Protein AF-A0AAR5Q2W5-F1 (afdb_monomer)

Organism: Dendroctonus ponderosae (NCBI:txid77166)

Structure (mmCIF, N/CA/C/O backbone):
data_AF-A0AAR5Q2W5-F1
#
_entry.id   AF-A0AAR5Q2W5-F1
#
loop_
_atom_site.group_PDB
_atom_site.id
_atom_site.type_symbol
_atom_site.label_atom_id
_atom_site.label_alt_id
_atom_site.label_comp_id
_atom_site.label_asym_id
_atom_site.label_entity_id
_atom_site.label_seq_id
_atom_site.pdbx_PDB_ins_code
_atom_site.Cartn_x
_atom_site.Cartn_y
_atom_site.Cartn_z
_atom_site.occupancy
_atom_site.B_iso_or_equiv
_atom_site.auth_seq_id
_atom_site.auth_comp_id
_atom_site.auth_asym_id
_atom_site.auth_atom_id
_atom_site.pdbx_PDB_model_num
ATOM 1 N N . MET A 1 1 ? 71.300 -20.670 -25.573 1.00 47.84 1 MET A N 1
ATOM 2 C CA . MET A 1 1 ? 70.847 -19.764 -24.504 1.00 47.84 1 MET A CA 1
ATOM 3 C C . MET A 1 1 ? 69.341 -19.676 -24.612 1.00 47.84 1 MET A C 1
ATOM 5 O O . MET A 1 1 ? 68.854 -19.022 -25.523 1.00 47.84 1 MET A O 1
ATOM 9 N N . LEU A 1 2 ? 68.642 -20.443 -23.774 1.00 58.62 2 LEU A N 1
ATOM 10 C CA . LEU A 1 2 ? 67.264 -20.134 -23.415 1.00 58.62 2 LEU A CA 1
ATOM 11 C C . LEU A 1 2 ? 67.335 -18.932 -22.469 1.00 58.62 2 LEU A C 1
ATOM 13 O O . L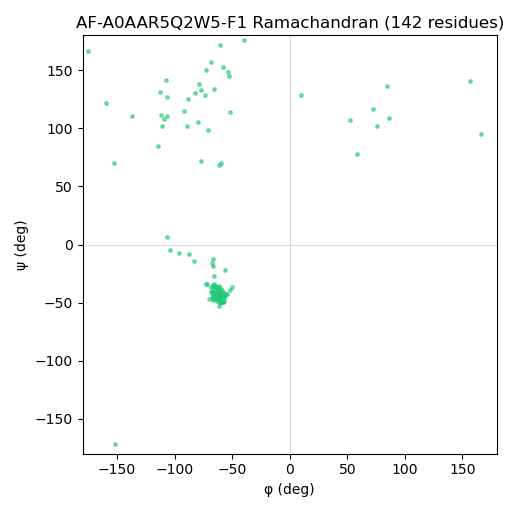EU A 1 2 ? 68.127 -18.961 -21.527 1.00 58.62 2 LEU A O 1
ATOM 17 N N . SER A 1 3 ? 66.568 -17.890 -22.760 1.00 60.28 3 SER A N 1
ATOM 18 C CA . SER A 1 3 ? 66.225 -16.861 -21.786 1.00 60.28 3 SER A CA 1
ATOM 19 C C . SER A 1 3 ? 64.741 -17.020 -21.515 1.00 60.28 3 SER A C 1
ATOM 21 O O . SER A 1 3 ? 63.914 -16.691 -22.365 1.00 60.28 3 SER A O 1
ATOM 23 N N . ASP A 1 4 ? 64.484 -17.643 -20.370 1.00 64.50 4 ASP A N 1
ATOM 24 C CA . ASP A 1 4 ? 63.224 -17.667 -19.647 1.00 64.50 4 ASP A CA 1
ATOM 25 C C . ASP A 1 4 ? 62.784 -16.250 -19.233 1.00 64.50 4 ASP A C 1
ATOM 27 O O . ASP A 1 4 ? 63.571 -15.301 -19.285 1.00 64.50 4 ASP A O 1
ATOM 31 N N . GLU A 1 5 ? 61.548 -16.205 -18.731 1.00 60.03 5 GLU A N 1
ATOM 32 C CA . GLU A 1 5 ? 60.947 -15.185 -17.862 1.00 60.03 5 G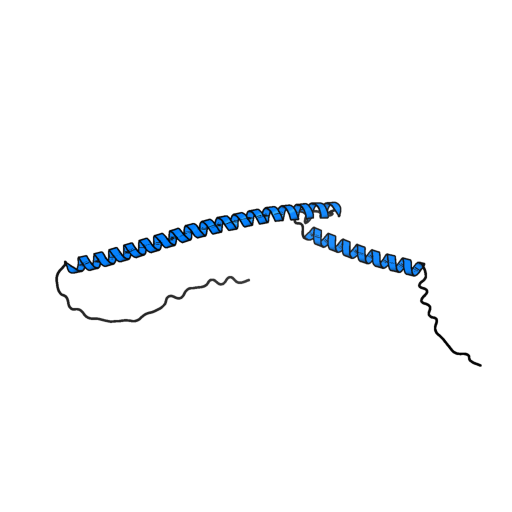LU A CA 1
ATOM 33 C C . GLU A 1 5 ? 60.355 -13.947 -18.548 1.00 60.03 5 GLU A C 1
ATOM 35 O O . GLU A 1 5 ? 60.973 -13.280 -19.370 1.00 60.03 5 GLU A O 1
ATOM 40 N N . ASP A 1 6 ? 59.186 -13.456 -18.172 1.00 55.88 6 ASP A N 1
ATOM 41 C CA . ASP A 1 6 ? 57.979 -13.992 -17.545 1.00 55.88 6 ASP A CA 1
ATOM 42 C C . ASP A 1 6 ? 57.006 -12.799 -17.557 1.00 55.88 6 ASP A C 1
ATOM 44 O O . ASP A 1 6 ? 57.405 -11.645 -17.756 1.00 55.88 6 ASP A O 1
ATOM 48 N N . ASP A 1 7 ? 55.737 -13.074 -17.293 1.00 56.22 7 ASP A N 1
ATOM 49 C CA . ASP A 1 7 ? 54.834 -12.120 -16.649 1.00 56.22 7 ASP A CA 1
ATOM 50 C C . ASP A 1 7 ? 54.621 -10.771 -17.325 1.00 56.22 7 ASP A C 1
ATOM 52 O O . ASP A 1 7 ? 55.038 -9.730 -16.823 1.00 56.22 7 ASP A O 1
ATOM 56 N N . ARG A 1 8 ? 53.797 -10.768 -18.373 1.00 54.03 8 ARG A N 1
ATOM 57 C CA . ARG A 1 8 ? 52.762 -9.739 -18.514 1.00 54.03 8 ARG A CA 1
ATOM 58 C C . ARG A 1 8 ? 51.594 -10.300 -19.324 1.00 54.03 8 ARG A C 1
ATOM 60 O O . ARG A 1 8 ? 51.322 -9.833 -20.429 1.00 54.03 8 ARG A O 1
ATOM 67 N N . ASP A 1 9 ? 50.848 -11.228 -18.718 1.00 52.94 9 ASP A N 1
ATOM 68 C CA . ASP A 1 9 ? 49.389 -11.275 -18.890 1.00 52.94 9 ASP A CA 1
ATOM 69 C C . ASP A 1 9 ? 48.836 -9.932 -18.383 1.00 52.94 9 ASP A C 1
ATOM 71 O O . ASP A 1 9 ? 48.257 -9.804 -17.304 1.00 52.94 9 ASP A O 1
ATOM 75 N N . VAL A 1 10 ? 49.110 -8.859 -19.130 1.00 55.72 10 VAL A N 1
ATOM 76 C CA . VAL A 1 10 ? 48.369 -7.624 -18.969 1.00 55.72 10 VAL A CA 1
ATOM 77 C C . VAL A 1 10 ? 47.024 -7.979 -19.548 1.00 55.72 10 VAL A C 1
ATOM 79 O O . VAL A 1 10 ? 46.852 -7.996 -20.766 1.00 55.72 10 VAL A O 1
ATOM 82 N N . ASP A 1 11 ? 46.100 -8.306 -18.659 1.00 60.81 11 ASP A N 1
ATOM 83 C CA . ASP A 1 11 ? 44.673 -8.320 -18.922 1.00 60.81 11 ASP A CA 1
ATOM 84 C C . ASP A 1 11 ? 44.264 -6.882 -19.302 1.00 60.81 11 ASP A C 1
ATOM 86 O O . ASP A 1 11 ? 43.660 -6.124 -18.541 1.00 60.81 11 ASP A O 1
ATOM 90 N N . VAL A 1 12 ? 44.726 -6.426 -20.475 1.00 61.31 12 VAL A N 1
ATOM 91 C CA . VAL A 1 12 ? 44.265 -5.217 -21.146 1.00 61.31 12 VAL A CA 1
ATOM 92 C C . VAL A 1 12 ? 42.941 -5.617 -21.748 1.00 61.31 12 VAL A C 1
ATOM 94 O O . VAL A 1 12 ? 42.814 -5.789 -22.958 1.00 61.31 12 VAL A O 1
ATOM 97 N N . GLU A 1 13 ? 41.961 -5.788 -20.867 1.00 64.44 13 GLU A N 1
ATOM 98 C CA . GLU A 1 13 ? 40.583 -5.955 -21.261 1.00 64.44 13 GLU A CA 1
ATOM 99 C C . GLU A 1 13 ? 40.267 -4.789 -22.202 1.00 64.44 13 GLU A C 1
ATOM 101 O O . GLU A 1 13 ? 40.381 -3.601 -21.846 1.00 64.44 13 GLU A O 1
ATOM 106 N N . SER A 1 14 ? 40.016 -5.146 -23.457 1.00 83.38 14 SER A N 1
ATOM 107 C CA . SER A 1 14 ? 39.861 -4.211 -24.556 1.00 83.38 14 SER A CA 1
ATOM 108 C C . SER A 1 14 ? 38.729 -3.241 -24.225 1.00 83.38 14 SER A C 1
ATOM 110 O O . SER A 1 14 ? 37.776 -3.567 -23.511 1.00 83.38 14 SER A O 1
ATOM 112 N N . ASP A 1 15 ? 38.763 -2.028 -24.777 1.00 87.62 15 ASP A N 1
ATOM 113 C CA . ASP A 1 15 ? 37.664 -1.069 -24.578 1.00 87.62 15 ASP A CA 1
ATOM 114 C C . ASP A 1 15 ? 36.298 -1.641 -25.011 1.00 87.62 15 ASP A C 1
ATOM 116 O O . ASP A 1 15 ? 35.241 -1.180 -24.569 1.00 87.62 15 ASP A O 1
ATOM 120 N N . ALA A 1 16 ? 36.301 -2.659 -25.879 1.00 90.31 16 ALA A N 1
ATOM 121 C CA . ALA A 1 16 ? 35.123 -3.430 -26.246 1.00 90.31 16 ALA A CA 1
ATOM 122 C C . ALA A 1 16 ? 34.622 -4.328 -25.103 1.00 90.31 16 ALA A C 1
ATOM 124 O O . ALA A 1 16 ? 33.425 -4.299 -24.807 1.00 90.31 16 ALA A O 1
ATOM 125 N N . GLU A 1 17 ? 35.507 -5.066 -24.437 1.00 91.56 17 GLU A N 1
ATOM 126 C CA . GLU A 1 17 ? 35.175 -5.941 -23.306 1.00 91.56 17 GLU A CA 1
ATOM 127 C C . GLU A 1 17 ? 34.710 -5.138 -22.088 1.00 91.56 17 GLU A C 1
ATOM 129 O O . GLU A 1 17 ? 33.637 -5.419 -21.554 1.00 91.56 17 GLU A O 1
ATOM 134 N N . LYS A 1 18 ? 35.384 -4.032 -21.742 1.00 93.94 18 LYS A N 1
ATOM 135 C CA . LYS A 1 18 ? 34.924 -3.120 -20.673 1.00 93.94 18 LYS A CA 1
ATOM 136 C C . LYS A 1 18 ? 33.516 -2.586 -20.936 1.00 93.94 18 LYS A C 1
ATOM 138 O O . LYS A 1 18 ? 32.673 -2.532 -20.034 1.00 93.94 18 LYS A O 1
ATOM 143 N N . ARG A 1 19 ? 33.223 -2.218 -22.190 1.00 95.06 19 ARG A N 1
ATOM 144 C CA . ARG A 1 19 ? 31.886 -1.767 -22.611 1.00 95.06 19 ARG A CA 1
ATOM 145 C C . ARG A 1 19 ? 30.860 -2.898 -22.526 1.00 95.06 19 ARG A C 1
ATOM 147 O O . ARG A 1 19 ? 29.730 -2.661 -22.096 1.00 95.06 19 ARG A O 1
ATOM 154 N N . ALA A 1 20 ? 31.231 -4.114 -22.922 1.00 96.88 20 ALA A N 1
ATOM 155 C CA . ALA A 1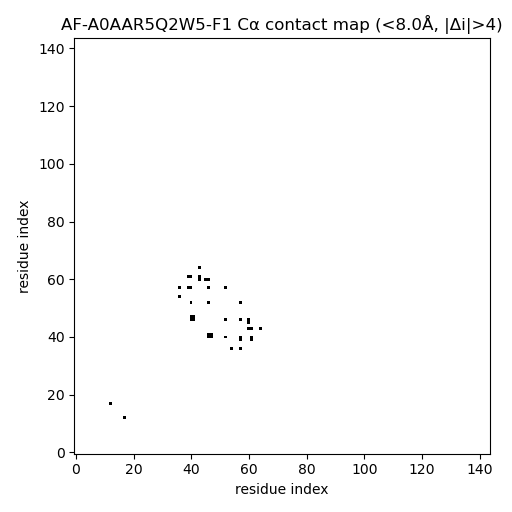 20 ? 30.369 -5.288 -22.832 1.00 96.88 20 ALA A CA 1
ATOM 156 C C . ALA A 1 20 ? 30.046 -5.638 -21.370 1.00 96.88 20 ALA A C 1
ATOM 158 O O . ALA A 1 20 ? 28.871 -5.801 -21.032 1.00 96.88 20 ALA A O 1
ATOM 159 N N . HIS A 1 21 ? 31.053 -5.654 -20.496 1.00 96.88 21 HIS A N 1
ATOM 160 C CA . HIS A 1 21 ? 30.901 -5.899 -19.066 1.00 96.88 21 HIS A CA 1
ATOM 161 C C . HIS A 1 21 ? 29.999 -4.847 -18.405 1.00 96.88 21 HIS A C 1
ATOM 163 O O . HIS A 1 21 ? 29.021 -5.192 -17.737 1.00 96.88 21 HIS A O 1
ATOM 169 N N . HIS A 1 22 ? 30.229 -3.558 -18.678 1.00 97.94 22 HIS A N 1
ATOM 170 C CA . HIS A 1 22 ? 29.361 -2.484 -18.189 1.00 97.94 22 HIS A CA 1
ATOM 171 C C . HIS A 1 22 ? 27.900 -2.654 -18.657 1.00 97.94 22 HIS A C 1
ATOM 173 O O . HIS A 1 22 ? 26.962 -2.533 -17.864 1.00 97.94 22 HIS A O 1
ATOM 179 N N . ASN A 1 23 ? 27.681 -2.996 -19.932 1.00 98.06 23 ASN A N 1
ATOM 180 C CA . ASN A 1 23 ? 26.342 -3.256 -20.473 1.00 98.06 23 ASN A CA 1
ATOM 181 C C . ASN A 1 23 ? 25.656 -4.464 -19.816 1.00 98.06 23 ASN A C 1
ATOM 183 O O . ASN A 1 23 ? 24.434 -4.446 -19.620 1.00 98.06 23 ASN A O 1
ATOM 187 N N . ALA A 1 24 ? 26.423 -5.503 -19.480 1.00 98.12 24 ALA A N 1
ATOM 188 C CA . ALA A 1 24 ? 25.931 -6.679 -18.774 1.00 98.12 24 ALA A CA 1
ATOM 189 C C . ALA A 1 24 ? 25.494 -6.327 -17.345 1.00 98.12 24 ALA A C 1
ATOM 191 O O . ALA A 1 24 ? 24.377 -6.667 -16.940 1.00 98.12 24 ALA A O 1
ATOM 192 N N . LEU A 1 25 ? 26.319 -5.573 -16.612 1.00 98.12 25 LEU A N 1
ATOM 193 C CA . LEU A 1 25 ? 25.993 -5.109 -15.263 1.00 98.12 25 LEU A CA 1
ATOM 194 C C . LEU A 1 25 ? 24.738 -4.233 -15.242 1.00 98.12 25 LEU A C 1
ATOM 196 O O . LEU A 1 25 ? 23.846 -4.448 -14.419 1.00 98.12 25 LEU A O 1
ATOM 200 N N . GLU A 1 26 ? 24.614 -3.293 -16.178 1.00 98.38 26 GLU A N 1
ATOM 201 C CA . GLU A 1 26 ? 23.433 -2.431 -16.236 1.00 98.38 26 GLU A CA 1
ATOM 202 C C . GLU A 1 26 ? 22.168 -3.221 -16.601 1.00 98.38 26 GLU A C 1
ATOM 204 O O . GLU A 1 26 ? 21.086 -2.940 -16.082 1.00 98.38 26 GLU A O 1
ATOM 209 N N . ARG A 1 27 ? 22.271 -4.253 -17.450 1.00 98.50 27 ARG A N 1
ATOM 210 C CA . ARG A 1 27 ? 21.136 -5.147 -17.724 1.00 98.50 27 ARG A CA 1
ATOM 211 C C . ARG A 1 27 ? 20.681 -5.862 -16.452 1.00 98.50 27 ARG A C 1
ATOM 213 O O . ARG A 1 27 ? 19.500 -5.771 -16.129 1.00 98.50 27 ARG A O 1
ATOM 220 N N . LYS A 1 28 ? 21.613 -6.448 -15.692 1.00 98.38 28 LYS A N 1
ATOM 221 C CA . LYS A 1 28 ? 21.322 -7.076 -14.393 1.00 98.38 28 LYS A CA 1
ATOM 222 C C . LYS A 1 28 ? 20.650 -6.094 -13.427 1.00 98.38 28 LYS A C 1
ATOM 224 O O . LYS A 1 28 ? 19.643 -6.424 -12.804 1.00 98.38 28 LYS A O 1
ATOM 229 N N . ARG A 1 29 ? 21.141 -4.851 -13.356 1.00 98.62 29 ARG A N 1
ATOM 230 C CA . ARG A 1 29 ? 20.530 -3.793 -12.535 1.00 98.62 29 ARG A CA 1
ATOM 231 C C . ARG A 1 29 ? 19.091 -3.488 -12.964 1.00 98.62 29 ARG A C 1
ATOM 233 O O . ARG A 1 29 ? 18.209 -3.357 -12.115 1.00 98.62 29 ARG A O 1
ATOM 240 N N . ARG A 1 30 ? 18.832 -3.378 -14.272 1.00 98.44 30 ARG A N 1
ATOM 241 C CA . ARG A 1 30 ? 17.482 -3.129 -14.805 1.00 98.44 30 ARG A CA 1
ATOM 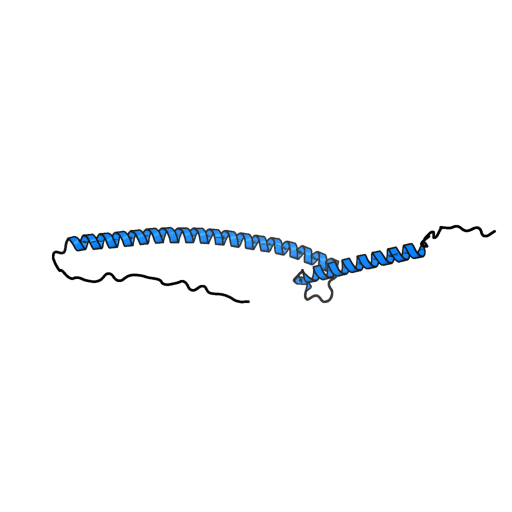242 C C . ARG A 1 30 ? 16.518 -4.274 -14.514 1.00 98.44 30 ARG A C 1
ATOM 244 O O . ARG A 1 30 ? 15.353 -3.993 -14.226 1.00 98.44 30 ARG A O 1
ATOM 251 N N . ASP A 1 31 ? 16.988 -5.516 -14.560 1.00 98.50 31 ASP A N 1
ATOM 252 C CA . ASP A 1 31 ? 16.176 -6.690 -14.234 1.00 98.50 31 ASP A CA 1
ATOM 253 C C . ASP A 1 31 ? 15.775 -6.674 -12.751 1.00 98.50 31 ASP A C 1
ATOM 255 O O . ASP A 1 31 ? 14.587 -6.738 -12.442 1.00 98.50 31 ASP A O 1
ATOM 259 N N . HIS A 1 32 ? 16.710 -6.384 -11.839 1.00 98.62 32 HIS A N 1
ATOM 260 C CA . HIS A 1 32 ? 16.394 -6.236 -10.410 1.00 98.62 32 HIS A CA 1
ATOM 261 C C . HIS A 1 32 ? 15.355 -5.128 -10.138 1.00 98.62 32 HIS A C 1
ATOM 263 O O . HIS A 1 32 ? 14.462 -5.265 -9.296 1.00 98.62 32 HIS A O 1
ATOM 269 N N . ILE A 1 33 ? 15.444 -4.005 -10.859 1.00 98.19 33 ILE A N 1
ATOM 270 C CA . ILE A 1 33 ? 14.451 -2.926 -10.762 1.00 98.19 33 ILE A CA 1
ATOM 271 C C . ILE A 1 33 ? 13.094 -3.393 -11.287 1.00 98.19 33 ILE A C 1
ATOM 273 O O . ILE A 1 33 ? 12.064 -3.095 -10.683 1.00 98.19 33 ILE A O 1
ATOM 277 N N . LYS A 1 34 ? 13.065 -4.120 -12.407 1.00 97.56 34 LYS A N 1
ATOM 278 C CA . LYS A 1 34 ? 11.831 -4.677 -12.973 1.00 97.56 34 LYS A CA 1
ATOM 279 C C . LYS A 1 34 ? 11.142 -5.623 -11.983 1.00 97.56 34 LYS A C 1
ATOM 281 O O . LYS A 1 34 ? 9.921 -5.538 -11.828 1.00 97.56 34 LYS A O 1
ATOM 286 N N . ASP A 1 35 ? 11.909 -6.441 -11.274 1.00 97.88 35 ASP A N 1
ATOM 287 C CA . ASP A 1 35 ? 11.387 -7.335 -10.239 1.00 97.88 35 ASP A CA 1
ATOM 288 C C . ASP A 1 35 ? 10.833 -6.539 -9.057 1.00 97.88 35 ASP A C 1
ATOM 290 O O . ASP A 1 35 ? 9.707 -6.772 -8.620 1.00 97.88 35 ASP A O 1
ATOM 294 N N . SER A 1 36 ? 11.552 -5.500 -8.622 1.00 98.25 36 SER A N 1
ATOM 295 C CA . SER A 1 36 ? 11.096 -4.593 -7.559 1.00 98.25 36 SER A CA 1
ATOM 296 C C . SER A 1 36 ? 9.768 -3.905 -7.910 1.00 98.25 36 SER A C 1
ATOM 298 O O . SER A 1 36 ? 8.870 -3.818 -7.073 1.00 98.25 36 SER A O 1
ATOM 300 N N . PHE A 1 37 ? 9.593 -3.465 -9.161 1.00 97.56 37 PHE A N 1
ATOM 301 C CA . PHE A 1 37 ? 8.322 -2.911 -9.647 1.00 97.56 37 PHE A CA 1
ATOM 302 C C . PHE A 1 37 ? 7.197 -3.951 -9.675 1.00 97.56 37 PHE A C 1
ATOM 304 O O . PHE A 1 37 ? 6.047 -3.610 -9.394 1.00 97.56 37 PHE A O 1
ATOM 311 N N . SER A 1 38 ? 7.516 -5.206 -9.994 1.00 95.88 38 SER A N 1
ATOM 312 C CA . SER A 1 38 ? 6.545 -6.305 -9.995 1.00 95.88 38 SER A CA 1
ATOM 313 C C . SER A 1 38 ? 6.071 -6.611 -8.570 1.00 95.88 38 SER A C 1
ATOM 315 O O . SER A 1 38 ? 4.867 -6.648 -8.319 1.00 95.88 38 SER A O 1
ATOM 317 N N . SER A 1 39 ? 6.997 -6.704 -7.612 1.00 96.94 39 SER A N 1
ATOM 318 C CA . SER A 1 39 ? 6.690 -6.863 -6.183 1.00 96.94 39 SER A CA 1
ATOM 319 C C . SER A 1 39 ? 5.883 -5.691 -5.621 1.00 96.94 39 SER A C 1
ATOM 321 O O . SER A 1 39 ? 4.914 -5.896 -4.887 1.00 96.94 39 SER A O 1
ATOM 323 N N . LEU A 1 40 ? 6.228 -4.456 -6.002 1.00 97.25 40 LEU A N 1
ATOM 324 C CA . LEU A 1 40 ? 5.480 -3.271 -5.586 1.00 97.25 40 LEU A CA 1
ATOM 325 C C . LEU A 1 40 ? 4.047 -3.297 -6.129 1.00 97.25 40 LEU A C 1
ATOM 327 O O . LEU A 1 40 ? 3.106 -3.064 -5.375 1.00 97.25 40 LEU A O 1
ATOM 331 N N . ARG A 1 41 ? 3.862 -3.631 -7.411 1.00 96.31 41 ARG A N 1
ATOM 332 C CA . ARG A 1 41 ? 2.532 -3.755 -8.026 1.00 96.31 41 ARG A CA 1
ATOM 333 C C . ARG A 1 41 ? 1.664 -4.775 -7.289 1.00 96.31 41 ARG A C 1
ATOM 335 O O . ARG A 1 41 ? 0.521 -4.468 -6.966 1.00 96.31 41 ARG A O 1
ATOM 342 N N . ASN A 1 42 ? 2.222 -5.944 -6.980 1.00 95.12 42 ASN A N 1
ATOM 343 C CA . ASN A 1 42 ? 1.526 -7.009 -6.254 1.00 95.12 42 ASN A CA 1
ATOM 344 C C . ASN A 1 42 ? 1.193 -6.628 -4.802 1.00 95.12 42 ASN A C 1
ATOM 346 O O . ASN A 1 42 ? 0.329 -7.237 -4.189 1.00 95.12 42 ASN A O 1
ATOM 350 N N . SER A 1 43 ? 1.845 -5.611 -4.238 1.00 96.19 43 SER A N 1
ATOM 351 C CA . SER A 1 43 ? 1.552 -5.126 -2.882 1.00 96.19 43 SER A CA 1
ATOM 352 C C . SER A 1 43 ? 0.443 -4.066 -2.847 1.00 96.19 43 SER A C 1
ATOM 354 O O . SER A 1 43 ? -0.001 -3.670 -1.769 1.00 96.19 43 SER A O 1
ATOM 356 N N . VAL A 1 44 ? -0.009 -3.577 -4.008 1.00 96.94 44 VAL A N 1
ATOM 357 C CA . VAL A 1 44 ? -0.992 -2.492 -4.123 1.00 96.94 44 VAL A CA 1
ATOM 358 C C . VAL A 1 44 ? -2.326 -3.062 -4.631 1.00 96.94 44 VAL A C 1
ATOM 360 O O . VAL A 1 44 ? -2.442 -3.387 -5.817 1.00 96.94 44 VAL A O 1
ATOM 363 N N . PRO A 1 45 ? -3.374 -3.163 -3.783 1.00 95.69 45 PRO A N 1
ATOM 364 C CA . PRO A 1 45 ? -4.652 -3.799 -4.131 1.00 95.69 45 PRO A CA 1
ATOM 365 C C . PRO A 1 45 ? -5.293 -3.290 -5.426 1.00 95.69 45 PRO A C 1
ATOM 367 O O . PRO A 1 45 ? -5.785 -4.074 -6.232 1.00 95.69 45 PRO A O 1
ATOM 370 N N . SER A 1 46 ? -5.218 -1.982 -5.680 1.00 93.31 46 SER A N 1
ATOM 371 C CA . SER A 1 46 ? -5.825 -1.354 -6.859 1.00 93.31 46 SER A CA 1
ATOM 372 C C . SER A 1 46 ? -5.194 -1.757 -8.199 1.00 93.31 46 SER A C 1
ATOM 374 O O . SER A 1 46 ? -5.788 -1.484 -9.236 1.00 93.31 46 SER A O 1
ATOM 376 N N . LEU A 1 47 ? -4.029 -2.415 -8.193 1.00 93.88 47 LEU A N 1
ATOM 377 C CA . LEU A 1 47 ? -3.298 -2.826 -9.397 1.00 93.88 47 LEU A CA 1
ATOM 378 C C . LEU A 1 47 ? -3.409 -4.328 -9.721 1.00 93.88 47 LEU A C 1
ATOM 380 O O . LEU A 1 47 ? -2.910 -4.759 -10.763 1.00 93.88 47 LEU A O 1
ATOM 384 N N . HIS A 1 48 ? -4.053 -5.134 -8.867 1.00 88.44 48 HIS A N 1
ATOM 385 C CA . HIS A 1 48 ? -4.109 -6.598 -9.019 1.00 88.44 48 HIS A CA 1
ATOM 386 C C . HIS A 1 48 ? -4.891 -7.058 -10.262 1.00 88.44 48 HIS A C 1
ATOM 388 O O . HIS A 1 48 ? -4.610 -8.121 -10.808 1.00 88.44 48 HIS A O 1
ATOM 394 N N . GLY A 1 49 ? -5.849 -6.254 -10.735 1.00 81.00 49 GLY A N 1
ATOM 395 C CA . GLY A 1 49 ? -6.650 -6.551 -11.931 1.00 81.00 49 GLY A CA 1
ATOM 396 C C . GLY A 1 49 ? -6.142 -5.903 -13.223 1.00 81.00 49 GLY A C 1
ATOM 397 O O . GLY A 1 49 ? -6.661 -6.181 -14.302 1.00 81.00 49 GLY A O 1
ATOM 398 N N . GLU A 1 50 ? -5.140 -5.026 -13.149 1.00 81.00 50 GLU A N 1
ATOM 399 C CA . GLU A 1 50 ? -4.706 -4.234 -14.301 1.00 81.00 50 GLU A CA 1
ATOM 400 C C . GLU A 1 50 ? -3.632 -4.997 -15.076 1.00 81.00 50 GLU A C 1
ATOM 402 O O . GLU A 1 50 ? -2.495 -5.038 -14.628 1.00 81.00 50 GLU A O 1
ATOM 407 N N . LYS A 1 51 ? -3.970 -5.625 -16.217 1.00 79.19 51 LYS A N 1
ATOM 408 C CA . LYS A 1 51 ? -3.063 -6.520 -16.979 1.00 79.19 51 LYS A CA 1
ATOM 409 C C . LYS A 1 51 ? -1.685 -5.904 -17.264 1.00 79.19 51 LYS A C 1
ATOM 411 O O . LYS A 1 51 ? -0.682 -6.612 -17.191 1.00 79.19 51 LYS A O 1
ATOM 416 N N . VAL A 1 52 ? -1.633 -4.600 -17.535 1.00 86.31 52 VAL A N 1
ATOM 417 C CA . VAL A 1 52 ? -0.398 -3.843 -17.769 1.00 86.31 52 VAL A CA 1
ATOM 418 C C . VAL A 1 52 ? -0.490 -2.513 -17.022 1.00 86.31 52 VAL A C 1
ATOM 420 O O . VAL A 1 52 ? -1.264 -1.649 -17.413 1.00 86.31 52 VAL A O 1
ATOM 423 N N . ALA A 1 53 ? 0.305 -2.341 -15.964 1.00 92.44 53 ALA A N 1
ATOM 424 C CA . ALA A 1 53 ? 0.433 -1.072 -15.247 1.00 92.44 53 ALA A CA 1
ATOM 425 C C . ALA A 1 53 ? 1.792 -0.432 -15.566 1.00 92.44 53 ALA A C 1
ATOM 427 O O . ALA A 1 53 ? 2.837 -1.073 -15.419 1.00 92.44 53 ALA A O 1
ATOM 428 N N . SER A 1 54 ? 1.799 0.829 -16.005 1.00 96.06 54 SER A N 1
ATOM 429 C CA . SER A 1 54 ? 3.051 1.554 -16.261 1.00 96.06 54 SER A CA 1
ATOM 430 C C . SER A 1 54 ? 3.809 1.852 -14.960 1.00 96.06 54 SER A C 1
ATOM 432 O O . SER A 1 54 ? 3.216 1.962 -13.886 1.00 96.06 54 SER A O 1
ATOM 434 N N . ARG A 1 55 ? 5.134 2.060 -15.040 1.00 96.56 55 ARG A N 1
ATOM 435 C CA . ARG A 1 55 ? 5.963 2.417 -13.869 1.00 96.56 55 ARG A CA 1
ATOM 436 C C . ARG A 1 55 ? 5.435 3.656 -13.138 1.00 96.56 55 ARG A C 1
ATOM 438 O O . ARG A 1 55 ? 5.361 3.653 -11.914 1.00 96.56 55 ARG A O 1
ATOM 445 N N . ALA A 1 56 ? 5.021 4.682 -13.881 1.00 97.56 56 ALA A N 1
ATOM 446 C CA . ALA A 1 56 ? 4.454 5.900 -13.308 1.00 97.56 56 ALA A CA 1
ATOM 447 C C . ALA A 1 56 ? 3.133 5.631 -12.567 1.00 97.56 56 ALA A C 1
ATOM 449 O O . ALA A 1 56 ? 2.942 6.121 -11.455 1.00 97.56 56 ALA A O 1
ATOM 450 N N . GLN A 1 57 ? 2.244 4.810 -13.142 1.00 96.88 57 GLN A N 1
ATOM 451 C CA . GLN A 1 57 ? 1.003 4.406 -12.473 1.00 96.88 57 GLN A CA 1
ATOM 452 C C . GLN A 1 57 ? 1.278 3.609 -11.196 1.00 96.88 57 GLN A C 1
ATOM 454 O O . GLN A 1 57 ? 0.644 3.889 -10.181 1.00 96.88 57 GLN A O 1
ATOM 459 N N . ILE A 1 58 ? 2.233 2.668 -11.221 1.00 97.69 58 ILE A N 1
ATOM 460 C CA . ILE A 1 58 ? 2.609 1.876 -10.040 1.00 97.69 58 ILE A CA 1
ATOM 461 C C . ILE A 1 58 ? 3.049 2.800 -8.901 1.00 97.69 58 ILE A C 1
ATOM 463 O O . ILE A 1 58 ? 2.531 2.687 -7.793 1.00 97.69 58 ILE A O 1
ATOM 467 N N . LEU A 1 59 ? 3.942 3.756 -9.176 1.00 98.31 59 LEU A N 1
ATOM 468 C CA . LEU A 1 59 ? 4.413 4.707 -8.165 1.00 98.31 59 LEU A CA 1
ATOM 469 C C . LEU A 1 59 ? 3.275 5.581 -7.626 1.00 98.31 59 LEU A C 1
ATOM 471 O O . LEU A 1 59 ? 3.153 5.758 -6.412 1.00 98.31 59 LEU A O 1
ATOM 475 N N . LYS A 1 60 ? 2.413 6.092 -8.513 1.00 97.94 60 LYS A N 1
ATOM 476 C CA . LYS A 1 60 ? 1.270 6.927 -8.125 1.00 97.94 60 LYS A CA 1
ATOM 477 C C . LYS A 1 60 ? 0.301 6.164 -7.220 1.00 97.94 60 LYS A C 1
ATOM 479 O O . LYS A 1 60 ? 0.021 6.605 -6.112 1.00 97.94 60 LYS A O 1
ATOM 484 N N . LYS A 1 61 ? -0.146 4.981 -7.649 1.00 97.56 61 LYS A N 1
ATOM 485 C CA . LYS A 1 61 ? -1.089 4.149 -6.887 1.00 97.56 61 LYS A CA 1
ATOM 486 C C . LYS A 1 61 ? -0.492 3.627 -5.582 1.00 97.56 61 LYS A C 1
ATOM 488 O O . LYS A 1 61 ? -1.218 3.538 -4.598 1.00 97.56 61 LYS A O 1
ATOM 493 N N . ALA A 1 62 ? 0.807 3.325 -5.544 1.00 98.31 62 ALA A N 1
ATOM 494 C CA . ALA A 1 62 ? 1.498 2.975 -4.304 1.00 98.31 62 ALA A CA 1
ATOM 495 C C . ALA A 1 62 ? 1.491 4.143 -3.308 1.00 98.31 62 ALA A C 1
ATOM 497 O O . ALA A 1 62 ? 1.172 3.953 -2.136 1.00 98.31 62 ALA A O 1
ATOM 498 N N . SER A 1 63 ? 1.777 5.356 -3.787 1.00 98.38 63 SER A N 1
ATOM 499 C CA . SER A 1 63 ? 1.770 6.570 -2.963 1.00 98.38 63 SER A CA 1
ATOM 500 C C . SER A 1 63 ? 0.374 6.852 -2.400 1.00 98.38 63 SER A C 1
ATOM 502 O O . SER A 1 63 ? 0.220 7.047 -1.192 1.00 98.38 63 SER A O 1
ATOM 504 N N . ASP A 1 64 ? -0.652 6.774 -3.253 1.00 98.25 64 ASP A N 1
ATOM 505 C CA . ASP A 1 64 ? -2.056 6.919 -2.857 1.00 98.25 64 ASP A CA 1
ATOM 506 C C . ASP A 1 64 ? -2.457 5.859 -1.818 1.00 98.25 64 ASP A C 1
ATOM 508 O O . ASP A 1 64 ? -3.117 6.166 -0.824 1.00 98.25 64 ASP A O 1
ATOM 512 N N . TYR A 1 65 ? -2.030 4.607 -2.015 1.00 98.50 65 TYR A N 1
ATOM 513 C CA . TYR A 1 65 ? -2.353 3.507 -1.110 1.00 98.50 65 TYR A CA 1
ATOM 514 C C . TYR A 1 65 ? -1.696 3.667 0.265 1.00 98.50 65 TYR A C 1
ATOM 516 O O . TYR A 1 65 ? -2.356 3.447 1.280 1.00 98.50 65 TYR A O 1
ATOM 524 N N . ILE A 1 66 ? -0.440 4.121 0.327 1.00 98.44 66 ILE A N 1
ATOM 525 C CA . ILE A 1 66 ? 0.230 4.438 1.598 1.00 98.44 66 ILE A CA 1
ATOM 526 C C . ILE A 1 66 ? -0.546 5.524 2.349 1.00 98.44 66 ILE A C 1
ATOM 528 O O . ILE A 1 66 ? -0.790 5.389 3.550 1.00 98.44 66 ILE A O 1
ATOM 532 N N . LEU A 1 67 ? -0.959 6.592 1.660 1.00 98.44 67 LEU A N 1
ATOM 533 C CA . LEU A 1 67 ? -1.717 7.678 2.280 1.00 98.44 67 LEU A CA 1
ATOM 534 C C . LEU A 1 67 ? -3.085 7.199 2.785 1.00 98.44 67 LEU A C 1
ATOM 536 O O . LEU A 1 67 ? -3.474 7.501 3.917 1.00 98.44 67 LEU A O 1
ATOM 540 N N . TYR A 1 68 ? -3.786 6.406 1.976 1.00 98.31 68 TYR A N 1
ATOM 541 C CA . TYR A 1 68 ? -5.046 5.778 2.357 1.00 98.31 68 TYR A CA 1
ATOM 542 C C . TYR A 1 68 ? -4.887 4.892 3.600 1.00 98.31 68 TYR A C 1
ATOM 544 O O . TYR A 1 68 ? -5.643 5.046 4.560 1.00 98.31 68 TYR A O 1
ATOM 552 N N . MET A 1 69 ? -3.883 4.012 3.622 1.00 98.56 69 MET A N 1
ATOM 553 C CA . MET A 1 69 ? -3.639 3.106 4.746 1.00 98.56 69 MET A CA 1
ATOM 554 C C . MET A 1 69 ? -3.259 3.857 6.022 1.00 98.56 69 MET A C 1
ATOM 556 O O . MET A 1 69 ? -3.726 3.487 7.095 1.00 98.56 69 MET A O 1
ATOM 560 N N . LYS A 1 70 ? -2.498 4.955 5.927 1.00 98.56 70 LYS A N 1
ATOM 561 C CA . LYS A 1 70 ? -2.231 5.837 7.076 1.00 98.56 70 LYS A CA 1
ATOM 562 C C . LYS A 1 70 ? -3.523 6.414 7.656 1.00 98.56 70 LYS A C 1
ATOM 564 O O . LYS A 1 70 ? -3.751 6.311 8.859 1.00 98.56 70 LYS A O 1
ATOM 569 N N . LYS A 1 71 ? -4.400 6.968 6.809 1.00 98.50 71 LYS A N 1
ATOM 570 C CA . LYS A 1 71 ? -5.700 7.504 7.250 1.00 98.50 71 LYS A CA 1
ATOM 571 C C . LYS A 1 71 ? -6.577 6.413 7.871 1.00 98.50 71 LYS A C 1
ATOM 573 O O . LYS A 1 71 ? -7.175 6.636 8.921 1.00 98.50 71 LYS A O 1
ATOM 578 N N . LYS A 1 72 ? -6.629 5.236 7.245 1.00 98.44 72 LYS A N 1
ATOM 579 C CA . LYS A 1 72 ? -7.405 4.088 7.727 1.00 98.44 72 LYS A CA 1
ATOM 580 C C . LYS A 1 72 ? -6.904 3.587 9.084 1.00 98.44 72 LYS A C 1
ATOM 582 O O . LYS A 1 72 ? -7.708 3.410 9.991 1.00 98.44 72 LYS A O 1
ATOM 587 N N . ASN A 1 73 ? -5.591 3.434 9.249 1.00 98.69 73 ASN A N 1
ATOM 588 C CA . ASN A 1 73 ? -4.987 3.030 10.519 1.00 98.69 73 ASN A CA 1
ATOM 589 C C . ASN A 1 73 ? -5.269 4.046 11.631 1.00 98.69 73 ASN A C 1
ATOM 591 O O . ASN A 1 73 ? -5.591 3.640 12.742 1.00 98.69 73 ASN A O 1
ATOM 595 N N . ASN A 1 74 ? -5.216 5.349 11.333 1.00 98.56 74 ASN A N 1
ATOM 596 C CA . ASN A 1 74 ? -5.560 6.387 12.307 1.00 98.56 74 ASN A CA 1
ATOM 597 C C . ASN A 1 74 ? -7.028 6.297 12.750 1.00 98.56 74 ASN A C 1
ATOM 599 O O . ASN A 1 74 ? -7.304 6.392 13.942 1.00 98.56 74 ASN A O 1
ATOM 603 N N . SER A 1 75 ? -7.956 6.063 11.815 1.00 98.62 75 SER A N 1
ATOM 604 C CA . SER A 1 75 ? -9.370 5.834 12.148 1.00 98.62 75 SER A CA 1
ATOM 605 C C . SER A 1 75 ? -9.534 4.617 13.054 1.00 98.62 75 SER A C 1
ATOM 607 O O . SER A 1 75 ? -10.136 4.723 14.112 1.00 98.62 75 SER A O 1
ATOM 609 N N . HIS A 1 76 ? -8.921 3.484 12.700 1.00 98.69 76 HIS A N 1
ATOM 610 C CA . HIS A 1 76 ? -8.978 2.284 13.534 1.00 98.69 76 HIS A CA 1
ATOM 611 C C . HIS A 1 76 ? -8.361 2.503 14.915 1.00 98.69 76 HIS A C 1
ATOM 613 O O . HIS A 1 76 ? -8.861 1.980 15.907 1.00 98.69 76 HIS A O 1
ATOM 619 N N . GLN A 1 77 ? -7.295 3.299 15.008 1.00 98.75 77 GLN A N 1
ATOM 620 C CA . GLN A 1 77 ? -6.684 3.627 16.288 1.00 98.75 77 GLN A CA 1
ATOM 621 C C . GLN A 1 77 ? -7.613 4.471 17.172 1.00 98.75 77 GLN A C 1
ATOM 623 O O . GLN A 1 77 ? -7.633 4.259 18.389 1.00 98.75 77 GLN A O 1
ATOM 628 N N . GLN A 1 78 ? -8.392 5.371 16.567 1.00 98.62 78 GLN A N 1
ATOM 629 C CA . GLN A 1 78 ? -9.437 6.137 17.244 1.00 98.62 78 GLN A CA 1
ATOM 630 C C . GLN A 1 78 ? -10.576 5.222 17.712 1.00 98.62 78 GLN A C 1
ATOM 632 O O . GLN A 1 78 ? -10.921 5.241 18.891 1.00 98.62 78 GLN A O 1
ATOM 637 N N . ASP A 1 79 ? -11.068 4.339 16.841 1.00 98.50 79 ASP A N 1
ATOM 638 C CA . ASP A 1 79 ? -12.118 3.371 17.180 1.00 98.50 79 ASP A CA 1
ATOM 639 C C . ASP A 1 79 ? -11.691 2.486 18.366 1.00 98.50 79 ASP A C 1
ATOM 641 O O . ASP A 1 79 ? -12.440 2.283 19.323 1.00 98.50 79 ASP A O 1
ATOM 645 N N . ILE A 1 80 ? -10.444 1.998 18.349 1.00 98.69 80 ILE A N 1
ATOM 646 C CA . ILE A 1 80 ? -9.858 1.218 19.447 1.00 98.69 80 ILE A CA 1
ATOM 647 C C . ILE A 1 80 ? -9.826 2.032 20.744 1.00 98.69 80 ILE A C 1
ATOM 649 O O . ILE A 1 80 ? -10.110 1.489 21.815 1.00 98.69 80 ILE A O 1
ATOM 653 N N . HIS A 1 81 ? -9.442 3.307 20.680 1.00 98.56 81 HIS A N 1
ATOM 654 C CA . HIS A 1 81 ? -9.392 4.176 21.852 1.00 98.56 81 HIS A CA 1
ATOM 655 C C . HIS A 1 81 ? -10.788 4.375 22.458 1.00 98.56 81 HIS A C 1
ATOM 657 O O . HIS A 1 81 ? -10.973 4.201 23.666 1.00 98.56 81 HIS A O 1
ATOM 663 N N . ASP A 1 82 ? -11.780 4.658 21.619 1.00 98.56 82 ASP A N 1
ATOM 664 C CA . ASP A 1 82 ? -13.144 4.934 22.060 1.00 98.56 82 ASP A CA 1
ATOM 665 C C . ASP A 1 82 ? -13.814 3.678 22.630 1.00 98.56 82 ASP A C 1
ATOM 667 O O . ASP A 1 82 ? -14.401 3.730 23.716 1.00 98.56 82 ASP A O 1
ATOM 671 N N . LEU A 1 83 ? -13.609 2.516 22.000 1.00 98.62 83 LEU A N 1
ATOM 672 C CA . LEU A 1 83 ? -14.063 1.226 22.528 1.00 98.62 83 LEU A CA 1
ATOM 673 C C . LEU A 1 83 ? -13.398 0.877 23.864 1.00 98.62 83 LEU A C 1
ATOM 675 O O . LEU A 1 83 ? -14.062 0.387 24.779 1.00 98.62 83 LEU A O 1
ATOM 679 N N . LYS A 1 84 ? -12.096 1.147 24.027 1.00 98.50 84 LYS A N 1
ATOM 680 C CA . LYS A 1 84 ? -11.405 0.948 25.313 1.00 98.50 84 LYS A CA 1
ATOM 681 C C . LYS A 1 84 ? -11.973 1.852 26.403 1.00 98.50 84 LYS A C 1
ATOM 683 O O . LYS A 1 84 ? -12.183 1.387 27.525 1.00 98.50 84 LYS A O 1
ATOM 688 N N . ARG A 1 85 ? -12.258 3.118 26.083 1.00 98.38 85 ARG A N 1
ATOM 689 C CA . ARG A 1 85 ? -12.892 4.060 27.015 1.00 98.38 85 ARG A CA 1
ATOM 690 C C . ARG A 1 85 ? -14.279 3.570 27.426 1.00 98.38 85 ARG A C 1
ATOM 692 O O . ARG A 1 85 ? -14.567 3.520 28.620 1.00 98.38 85 ARG A O 1
ATOM 699 N N . GLN A 1 86 ? -15.105 3.160 26.465 1.00 98.31 86 GLN A N 1
ATOM 700 C CA . GLN A 1 86 ? -16.442 2.632 26.732 1.00 98.31 86 GLN A CA 1
ATOM 701 C C . GLN A 1 86 ? -16.388 1.367 27.597 1.00 98.31 86 GLN A C 1
ATOM 703 O O . GLN A 1 86 ? -17.088 1.287 28.604 1.00 98.31 86 GLN A O 1
ATOM 708 N N . ASN A 1 87 ? -15.513 0.414 27.272 1.00 98.06 87 ASN A N 1
ATOM 709 C CA . ASN A 1 87 ? -15.334 -0.802 28.067 1.00 98.06 87 ASN A CA 1
ATOM 710 C C . ASN A 1 87 ? -14.871 -0.505 29.498 1.00 98.06 87 ASN A C 1
ATOM 712 O O . ASN A 1 87 ? -15.320 -1.161 30.435 1.00 98.06 87 ASN A O 1
ATOM 716 N N . SER A 1 88 ? -14.010 0.498 29.690 1.00 98.19 88 SER A N 1
ATOM 717 C CA . SER A 1 88 ? -13.594 0.932 31.027 1.00 98.19 88 SER A CA 1
ATOM 718 C C . SER A 1 88 ? -14.770 1.479 31.842 1.00 98.19 88 SER A C 1
ATOM 720 O O . SER A 1 88 ? -14.957 1.086 32.996 1.00 98.19 88 SER A O 1
ATOM 722 N N . LEU A 1 89 ? -15.605 2.328 31.229 1.00 97.62 89 LEU A N 1
ATOM 723 C CA . LEU A 1 89 ? -16.796 2.897 31.868 1.00 97.62 89 LEU A CA 1
ATOM 724 C C . LEU A 1 89 ? -17.817 1.817 32.234 1.00 97.62 89 LEU A C 1
ATOM 726 O O . LEU A 1 89 ? -18.261 1.759 33.379 1.00 97.62 89 LEU A O 1
ATOM 730 N N . LEU A 1 90 ? -18.139 0.927 31.294 1.00 97.25 90 LEU A N 1
ATOM 731 C CA . LEU A 1 90 ? -19.048 -0.194 31.538 1.00 97.25 90 LEU A CA 1
ATOM 732 C C . LEU A 1 90 ? -18.493 -1.132 32.615 1.00 97.25 90 LEU A C 1
ATOM 734 O O . LEU A 1 90 ? -19.210 -1.513 33.536 1.00 97.25 90 LEU A O 1
ATOM 738 N N . GLY A 1 91 ? -17.197 -1.442 32.568 1.00 97.25 91 GLY A N 1
ATOM 739 C CA . GLY A 1 91 ? -16.538 -2.240 33.599 1.00 97.25 91 GLY A CA 1
ATOM 740 C C . GLY A 1 91 ? -16.600 -1.589 34.984 1.00 97.25 91 GLY A C 1
ATOM 741 O O . GLY A 1 91 ? -16.785 -2.284 35.982 1.00 97.25 91 GLY A O 1
ATOM 742 N N . ALA A 1 92 ? -16.478 -0.261 35.072 1.00 96.06 92 ALA A N 1
ATOM 743 C CA . ALA A 1 92 ? -16.648 0.467 36.327 1.00 96.06 92 ALA A CA 1
ATOM 744 C C . ALA A 1 92 ? -18.096 0.408 36.837 1.00 96.06 92 ALA A C 1
ATOM 746 O O . ALA A 1 92 ? -18.307 0.162 38.024 1.00 96.06 92 ALA A O 1
ATOM 747 N N . GLN A 1 93 ? -19.083 0.564 35.951 1.00 96.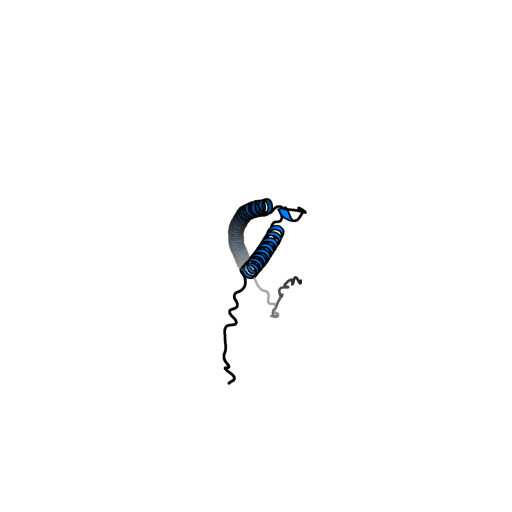50 93 GLN A N 1
ATOM 748 C CA . GLN A 1 93 ? -20.500 0.432 36.299 1.00 96.50 93 GLN A CA 1
ATOM 749 C C . GLN A 1 93 ? -20.828 -0.970 36.819 1.00 96.50 93 GLN A C 1
ATOM 751 O O . GLN A 1 93 ? -21.449 -1.090 37.874 1.00 96.50 93 GLN A O 1
ATOM 756 N N . ILE A 1 94 ? -20.351 -2.019 36.139 1.00 96.31 94 ILE A N 1
ATOM 757 C CA . ILE A 1 94 ? -20.528 -3.412 36.569 1.00 96.31 94 ILE A CA 1
ATOM 758 C C . ILE A 1 94 ? -19.964 -3.607 37.979 1.00 96.31 94 ILE A C 1
ATOM 760 O O . ILE A 1 94 ? -20.680 -4.089 38.850 1.00 96.31 94 ILE A O 1
ATOM 764 N N . ARG A 1 95 ? -18.732 -3.154 38.254 1.00 95.50 95 ARG A N 1
ATOM 765 C CA . ARG A 1 95 ? -18.129 -3.273 39.596 1.00 95.50 95 ARG A CA 1
ATOM 766 C C . ARG A 1 95 ? -18.945 -2.566 40.679 1.00 95.50 95 ARG A C 1
ATOM 768 O O . ARG A 1 95 ? -19.111 -3.107 41.772 1.00 95.50 95 ARG A O 1
ATOM 775 N N . THR A 1 96 ? -19.452 -1.367 40.395 1.00 93.62 96 THR A N 1
ATOM 776 C CA . THR A 1 96 ? -20.296 -0.618 41.339 1.00 93.62 96 THR A CA 1
ATOM 777 C C . THR A 1 96 ? -21.605 -1.354 41.616 1.00 93.62 96 THR A C 1
ATOM 779 O O . THR A 1 96 ? -21.977 -1.518 42.778 1.00 93.62 96 THR A O 1
ATOM 782 N N . LEU A 1 97 ? -22.275 -1.849 40.572 1.00 93.31 97 LEU A N 1
ATOM 783 C CA . LEU A 1 97 ? -23.522 -2.606 40.700 1.00 93.31 97 LEU A CA 1
ATOM 784 C C . LEU A 1 97 ? -23.313 -3.939 41.422 1.00 93.31 97 LEU A C 1
ATOM 786 O O . LEU A 1 97 ? -24.114 -4.302 42.278 1.00 93.31 97 LEU A O 1
ATOM 790 N N . GLU A 1 98 ? -22.219 -4.647 41.148 1.00 93.19 98 GLU A N 1
ATOM 791 C CA . GLU A 1 98 ? -21.855 -5.868 41.868 1.00 93.19 98 GLU A CA 1
ATOM 792 C C . GLU A 1 98 ? -21.611 -5.602 43.356 1.00 93.19 98 GLU A C 1
ATOM 794 O O . GLU A 1 98 ? -22.040 -6.395 44.194 1.00 93.19 98 GLU A O 1
ATOM 799 N N . LYS A 1 99 ? -20.959 -4.485 43.709 1.00 91.31 99 LYS A N 1
ATOM 800 C CA . LYS A 1 99 ? -20.757 -4.087 45.110 1.00 91.31 99 LYS A CA 1
ATOM 801 C C . LYS A 1 99 ? -22.083 -3.748 45.795 1.00 91.31 99 LYS A C 1
ATOM 803 O O . LYS A 1 99 ? -22.325 -4.225 46.901 1.00 91.31 99 LYS A O 1
ATOM 808 N N . ALA A 1 100 ? -22.944 -2.968 45.139 1.00 89.19 100 ALA A N 1
ATOM 809 C CA . ALA A 1 100 ? -24.261 -2.614 45.664 1.00 89.19 100 ALA A CA 1
ATOM 810 C C . ALA A 1 100 ? -25.149 -3.853 45.845 1.00 89.19 100 ALA A C 1
ATOM 812 O O . ALA A 1 100 ? -25.744 -4.028 46.904 1.00 89.19 100 ALA A O 1
ATOM 813 N N . LYS A 1 101 ? -25.169 -4.761 44.860 1.00 90.19 101 LYS A N 1
ATOM 814 C CA . LYS A 1 101 ? -25.900 -6.029 44.946 1.00 90.19 101 LYS A CA 1
ATOM 815 C C . LYS A 1 101 ? -25.390 -6.882 46.101 1.00 90.19 101 LYS A C 1
ATOM 817 O O . LYS A 1 101 ? -26.200 -7.289 46.917 1.00 90.19 101 LYS A O 1
ATOM 822 N N . LYS A 1 102 ? -24.072 -7.099 46.215 1.00 85.31 102 LYS A N 1
ATOM 823 C CA . LYS A 1 102 ? -23.476 -7.845 47.340 1.00 85.31 102 LYS A CA 1
ATOM 824 C C . LYS A 1 102 ? -23.874 -7.244 48.687 1.00 85.31 102 LYS A C 1
ATOM 826 O O . LYS A 1 102 ? -24.229 -7.993 49.584 1.00 85.31 102 LYS A O 1
ATOM 831 N N . SER A 1 103 ? -23.862 -5.915 48.809 1.00 80.00 103 SER A N 1
ATOM 832 C CA . SER A 1 103 ? -24.296 -5.217 50.024 1.00 80.00 103 SER A CA 1
ATOM 833 C C . SER A 1 103 ? -25.787 -5.406 50.311 1.00 80.00 103 SER A C 1
ATOM 835 O O . SER A 1 103 ? -26.150 -5.618 51.460 1.00 80.00 103 SER A O 1
ATOM 837 N N . ALA A 1 104 ? -26.646 -5.340 49.291 1.00 77.12 104 ALA A N 1
ATOM 838 C CA . ALA A 1 104 ? -28.0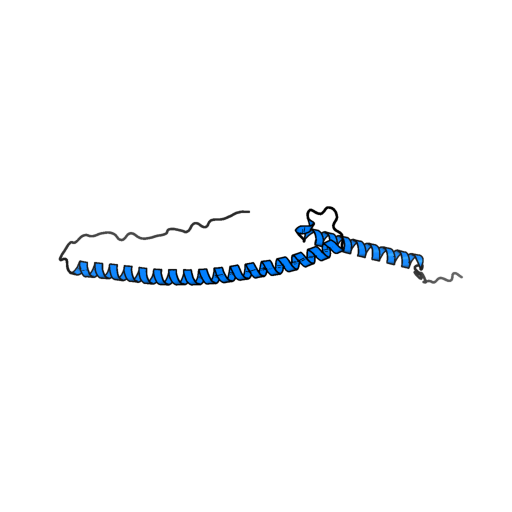84 -5.552 49.438 1.00 77.12 104 ALA A CA 1
ATOM 839 C C . ALA A 1 104 ? -28.408 -7.004 49.815 1.00 77.12 104 ALA A C 1
ATOM 841 O O . ALA A 1 104 ? -29.243 -7.231 50.684 1.00 77.12 104 ALA A O 1
ATOM 842 N N . THR A 1 105 ? -27.711 -7.984 49.227 1.00 78.88 105 THR A N 1
ATOM 843 C CA . THR A 1 105 ? -27.820 -9.387 49.642 1.00 78.88 105 THR A CA 1
ATOM 844 C C . THR A 1 105 ? -27.372 -9.544 51.092 1.00 78.88 105 THR A C 1
ATOM 846 O O . THR A 1 105 ? -28.104 -10.120 51.878 1.00 78.88 105 THR A O 1
ATOM 849 N N . PHE A 1 106 ? -26.237 -8.956 51.484 1.00 75.75 106 PHE A N 1
ATOM 850 C CA . PHE A 1 106 ? -25.749 -9.022 52.867 1.00 75.75 106 PHE A CA 1
ATOM 851 C C . PHE A 1 106 ? -26.737 -8.414 53.869 1.00 75.75 106 PHE A C 1
ATOM 853 O O . PHE A 1 106 ? -26.974 -8.983 54.927 1.00 75.75 106 PHE A O 1
ATOM 860 N N . HIS A 1 107 ? -27.341 -7.275 53.524 1.00 74.19 107 HIS A N 1
ATOM 861 C CA . HIS A 1 107 ? -28.348 -6.630 54.361 1.00 74.19 107 HIS A CA 1
ATOM 862 C C . HIS A 1 107 ? -29.638 -7.457 54.430 1.00 74.19 107 HIS A C 1
ATOM 864 O O . HIS A 1 107 ? -30.236 -7.540 55.492 1.00 74.19 107 HIS A O 1
ATOM 870 N N . SER A 1 108 ? -30.042 -8.106 53.333 1.00 73.31 108 SER A N 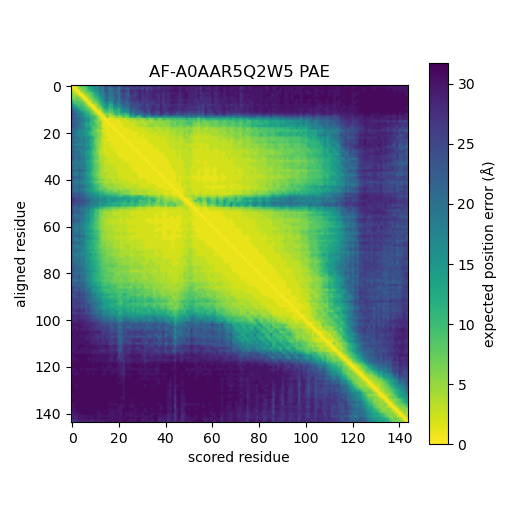1
ATOM 871 C CA . SER A 1 108 ? -31.184 -9.028 53.305 1.00 73.31 108 SER A CA 1
ATOM 872 C C . SER A 1 108 ? -30.944 -10.281 54.151 1.00 73.31 108 SER A C 1
ATOM 874 O O . SER A 1 108 ? -31.843 -10.686 54.878 1.00 73.31 108 SER A O 1
ATOM 876 N N . GLU A 1 109 ? -29.756 -10.888 54.076 1.00 71.00 109 GLU A N 1
ATOM 877 C CA . GLU A 1 109 ? -29.367 -12.042 54.903 1.00 71.00 109 GLU A CA 1
ATOM 878 C C . GLU A 1 109 ? -29.303 -11.654 56.388 1.00 71.00 109 GLU A C 1
ATOM 880 O O . GLU A 1 109 ? -29.821 -12.365 57.246 1.00 71.00 109 GLU A O 1
ATOM 885 N N . LEU A 1 110 ? -28.745 -10.478 56.700 1.00 70.88 110 LEU A N 1
ATOM 886 C CA . LEU A 1 110 ? -28.705 -9.955 58.065 1.00 70.88 110 LEU A CA 1
ATOM 887 C C . LEU A 1 110 ? -30.113 -9.655 58.600 1.00 70.88 110 LEU A C 1
ATOM 889 O O . LEU A 1 110 ? -30.430 -10.026 59.724 1.00 70.88 110 LEU A O 1
ATOM 893 N N . SER A 1 111 ? -30.980 -9.030 57.798 1.00 70.88 111 SER A N 1
ATOM 894 C CA . SER A 1 111 ? -32.379 -8.790 58.166 1.00 70.88 111 SER A CA 1
ATOM 895 C C . SER A 1 111 ? -33.159 -10.093 58.355 1.00 70.88 111 SER A C 1
ATOM 897 O O . SER A 1 111 ? -33.978 -10.166 59.260 1.00 70.88 111 SER A O 1
ATOM 899 N N . LYS A 1 112 ? -32.891 -11.131 57.555 1.00 67.12 112 LYS A N 1
ATOM 900 C CA . LYS A 1 112 ? -33.512 -12.452 57.714 1.00 67.12 112 LYS A CA 1
ATOM 901 C C . LYS A 1 112 ? -33.103 -13.121 59.032 1.00 67.12 112 LYS A C 1
ATOM 903 O O . LYS A 1 112 ? -33.966 -13.615 59.745 1.00 67.12 112 LYS A O 1
ATOM 908 N N . CYS A 1 113 ? -31.823 -13.039 59.388 1.00 58.62 113 CYS A N 1
ATOM 909 C CA . CYS A 1 113 ? -31.294 -13.573 60.645 1.00 58.62 113 CYS A CA 1
ATOM 910 C C . CYS A 1 113 ? -31.845 -12.830 61.884 1.00 58.62 113 CYS A C 1
ATOM 912 O O . CYS A 1 113 ? -32.110 -13.445 62.908 1.00 58.62 113 CYS A O 1
ATOM 914 N N . ILE A 1 114 ? -32.083 -11.513 61.781 1.00 64.38 114 ILE A N 1
ATOM 915 C CA . ILE A 1 114 ? -32.696 -10.707 62.858 1.00 64.38 114 ILE A CA 1
ATOM 916 C C . ILE A 1 114 ? -34.199 -11.008 63.018 1.00 64.38 114 ILE A C 1
ATOM 918 O O . ILE A 1 114 ? -34.719 -10.982 64.127 1.00 64.38 114 ILE A O 1
ATOM 922 N N . ILE A 1 115 ? -34.913 -11.316 61.932 1.00 59.19 115 ILE A N 1
ATOM 923 C CA . ILE A 1 115 ? -36.328 -11.721 62.006 1.00 59.19 115 ILE A CA 1
ATOM 924 C C . ILE A 1 115 ? -36.454 -13.136 62.608 1.00 59.19 115 ILE A C 1
ATOM 926 O O . ILE A 1 115 ? -37.394 -13.394 63.352 1.00 59.19 115 ILE A O 1
ATOM 930 N N . GLU A 1 116 ? -35.493 -14.032 62.347 1.00 53.03 116 GLU A N 1
ATOM 931 C CA . GLU A 1 116 ? -35.446 -15.384 62.934 1.00 53.03 116 GLU A CA 1
ATOM 932 C C . GLU A 1 116 ? -35.174 -15.389 64.455 1.00 53.03 116 GLU A C 1
ATOM 934 O O . GLU A 1 116 ? -35.459 -16.390 65.108 1.00 53.03 116 GLU A O 1
ATOM 939 N N . SER A 1 117 ? -34.700 -14.284 65.056 1.00 53.88 117 SER A N 1
ATOM 940 C CA . SER A 1 117 ? -34.528 -14.177 66.517 1.00 53.88 117 SER A CA 1
ATOM 941 C C . SER A 1 117 ? -35.790 -13.796 67.308 1.00 53.88 117 SER A C 1
ATOM 943 O O . SER A 1 117 ? -35.796 -13.998 68.519 1.00 53.88 117 SER A O 1
ATOM 945 N N . ASP A 1 118 ? -36.856 -13.315 66.652 1.00 50.06 118 ASP A N 1
ATOM 946 C CA . ASP A 1 118 ? -38.114 -12.904 67.313 1.00 50.06 118 ASP A CA 1
ATOM 947 C C . ASP A 1 118 ? -39.282 -13.895 67.088 1.00 50.06 118 ASP A C 1
ATOM 949 O O . ASP A 1 118 ? -40.411 -13.646 67.513 1.00 50.06 118 ASP A O 1
ATOM 953 N N . THR A 1 119 ? -39.031 -15.050 66.457 1.00 52.66 119 THR A N 1
ATOM 954 C CA . THR A 1 119 ? -39.973 -16.184 66.402 1.00 52.66 119 THR A CA 1
ATOM 955 C C . THR A 1 119 ? -39.400 -17.389 67.148 1.00 52.66 119 THR A C 1
ATOM 957 O O . THR A 1 119 ? -38.752 -18.248 66.563 1.00 52.66 119 THR A O 1
ATOM 960 N N . GLU A 1 120 ? -39.622 -17.370 68.461 1.00 47.56 120 GLU A N 1
ATOM 961 C CA . GLU A 1 120 ? -39.669 -18.459 69.449 1.00 47.56 120 GLU A CA 1
ATOM 962 C C . GLU A 1 120 ? -39.202 -19.879 69.026 1.00 47.56 120 GLU A C 1
ATOM 964 O O . GLU A 1 120 ? -39.809 -20.530 68.181 1.00 47.56 120 GLU A O 1
ATOM 969 N N . SER A 1 121 ? -38.296 -20.430 69.845 1.00 54.66 121 SER A N 1
ATOM 970 C CA . SER A 1 121 ? -38.406 -21.777 70.441 1.00 54.66 121 SER A CA 1
ATOM 971 C C . SER A 1 121 ? -38.216 -23.045 69.575 1.00 54.66 121 SER A C 1
ATOM 973 O O . SER A 1 121 ? -39.044 -23.420 68.756 1.00 54.66 121 SER A O 1
ATOM 975 N N . SER A 1 122 ? -37.160 -23.788 69.947 1.00 57.72 122 SER A N 1
ATOM 976 C CA . SER A 1 122 ? -37.040 -25.258 70.029 1.00 57.72 122 SER A CA 1
ATOM 977 C C . SER A 1 122 ? -37.410 -26.124 68.813 1.00 57.72 122 SER A C 1
ATOM 979 O O . SER A 1 122 ? -38.571 -26.479 68.631 1.00 57.72 122 SER A O 1
ATOM 981 N N . SER A 1 123 ? -36.396 -26.693 68.149 1.00 45.84 123 SER A N 1
ATOM 982 C CA . SER A 1 123 ? -36.410 -28.129 67.82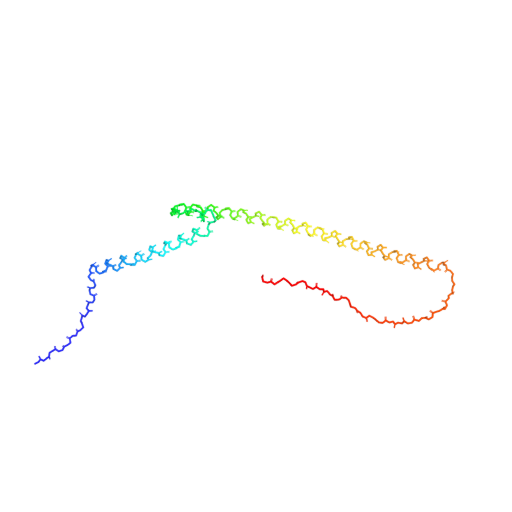1 1.00 45.84 123 SER A CA 1
ATOM 983 C C . SER A 1 123 ? -35.005 -28.654 67.525 1.00 45.84 123 SER A C 1
ATOM 985 O O . SER A 1 123 ? -34.340 -28.192 66.603 1.00 45.84 123 SER A O 1
ATOM 987 N N . ASP A 1 124 ? -34.616 -29.648 68.320 1.00 57.97 124 ASP A N 1
ATOM 988 C CA . ASP A 1 124 ? -33.530 -30.605 68.104 1.00 57.97 124 ASP A CA 1
ATOM 989 C C . ASP A 1 124 ? -33.665 -31.314 66.744 1.00 57.97 124 ASP A C 1
ATOM 991 O O . ASP A 1 124 ? -34.786 -31.561 66.283 1.00 57.97 124 ASP A O 1
ATOM 995 N N . GLY A 1 125 ? -32.534 -31.680 66.134 1.00 43.56 125 GLY A N 1
ATOM 996 C CA . GLY A 1 125 ? -32.500 -32.512 64.930 1.00 43.56 125 GLY A CA 1
ATOM 997 C C . GLY A 1 125 ? -31.142 -32.519 64.228 1.00 43.56 125 GLY A C 1
ATOM 998 O O . GLY A 1 125 ? -30.853 -31.636 63.424 1.00 43.56 125 GLY A O 1
ATOM 999 N N . ASP A 1 126 ? -30.338 -33.533 64.545 1.00 46.94 126 ASP A N 1
ATOM 1000 C CA . ASP A 1 126 ? -29.064 -33.898 63.922 1.00 46.94 126 ASP A CA 1
ATOM 1001 C C . ASP A 1 126 ? -29.131 -34.049 62.381 1.00 46.94 126 ASP A C 1
ATOM 1003 O O . ASP A 1 126 ? -30.117 -34.547 61.842 1.00 46.94 126 ASP A O 1
ATOM 1007 N N . GLU A 1 127 ? -28.061 -33.667 61.667 1.00 49.88 127 GLU A N 1
ATOM 1008 C CA . GLU A 1 127 ? -27.169 -34.597 60.934 1.00 49.88 127 GLU A CA 1
ATOM 1009 C C . GLU A 1 127 ? -26.379 -33.980 59.753 1.00 49.88 127 GLU A C 1
ATOM 1011 O O . GLU A 1 127 ? -26.879 -33.219 58.928 1.00 49.88 127 GLU A O 1
ATOM 1016 N N . GLU A 1 128 ? -25.125 -34.450 59.682 1.00 45.16 128 GLU A N 1
ATOM 1017 C CA . GLU A 1 128 ? -24.281 -34.704 58.503 1.00 45.16 128 GLU A CA 1
ATOM 1018 C C . GLU A 1 128 ? -23.623 -33.533 57.739 1.00 45.16 128 GLU A C 1
ATOM 1020 O O . GLU A 1 128 ? -24.157 -32.877 56.844 1.00 45.16 128 GLU A O 1
ATOM 1025 N N . MET A 1 129 ? -22.328 -33.389 58.036 1.00 56.09 129 MET A N 1
ATOM 1026 C CA . MET A 1 129 ? -21.322 -32.684 57.252 1.00 56.09 129 MET A CA 1
ATOM 1027 C C . MET A 1 129 ? -20.848 -33.576 56.093 1.00 56.09 129 MET A C 1
ATOM 1029 O O . MET A 1 129 ? -20.022 -34.463 56.297 1.00 56.09 129 MET A O 1
ATOM 1033 N N . VAL A 1 130 ? -21.276 -33.282 54.861 1.00 56.88 130 VAL A N 1
ATOM 1034 C CA . VAL A 1 130 ? -20.668 -33.853 53.647 1.00 56.88 130 VAL A CA 1
ATOM 1035 C C . VAL A 1 130 ? -19.948 -32.780 52.831 1.00 56.88 130 VAL A C 1
ATOM 1037 O O . VAL A 1 130 ? -20.431 -31.680 52.565 1.00 56.88 130 VAL A O 1
ATOM 1040 N N . THR A 1 131 ? -18.726 -33.140 52.470 1.00 49.22 131 THR A N 1
ATOM 1041 C CA . THR A 1 131 ? -17.665 -32.377 51.827 1.00 49.22 131 THR A CA 1
ATOM 1042 C C . THR A 1 131 ? -17.898 -32.068 50.333 1.00 49.22 131 THR A C 1
ATOM 1044 O O . THR A 1 131 ? -18.509 -32.818 49.582 1.00 49.22 131 THR A O 1
ATOM 1047 N N . GLN A 1 132 ? -17.335 -30.923 49.927 1.00 43.66 132 GLN A N 1
ATOM 1048 C CA . GLN A 1 132 ? -16.951 -30.401 48.590 1.00 43.66 132 GLN A CA 1
ATOM 1049 C C . GLN A 1 132 ? -16.326 -31.443 47.600 1.00 43.66 132 GLN A C 1
ATOM 1051 O O . GLN A 1 132 ? -15.953 -32.504 48.093 1.00 43.66 132 GLN A O 1
ATOM 1056 N N . PRO A 1 133 ? -15.988 -31.165 46.291 1.00 52.28 133 PRO A N 1
ATOM 1057 C CA . PRO A 1 133 ? -16.037 -29.902 45.502 1.00 52.28 133 PRO A CA 1
ATOM 1058 C C . PRO A 1 133 ? -16.237 -30.014 43.931 1.00 52.28 133 PRO A C 1
ATOM 1060 O O . PRO A 1 133 ? -16.363 -31.085 43.353 1.00 52.28 133 PRO A O 1
ATOM 1063 N N . GLN A 1 134 ? -16.093 -28.862 43.235 1.00 47.66 134 GLN A N 1
ATOM 1064 C CA . GLN A 1 134 ? -15.591 -28.609 41.847 1.00 47.66 134 GLN A CA 1
ATOM 1065 C C . GLN A 1 134 ? -16.514 -28.690 40.611 1.00 47.66 134 GLN A C 1
ATOM 1067 O O . GLN A 1 134 ? -16.732 -29.751 40.040 1.00 47.66 134 GLN A O 1
ATOM 1072 N N . ASN A 1 135 ? -16.805 -27.517 40.023 1.00 48.47 135 ASN A N 1
ATOM 1073 C CA . ASN A 1 135 ? -17.094 -27.383 38.588 1.00 48.47 135 ASN A CA 1
ATOM 1074 C C . ASN A 1 135 ? -15.908 -26.729 37.862 1.00 48.47 135 ASN A C 1
ATOM 1076 O O . ASN A 1 135 ? -15.604 -25.551 38.049 1.00 48.47 135 ASN A O 1
ATOM 1080 N N . LYS A 1 136 ? -15.222 -27.529 37.035 1.00 52.88 136 LYS A N 1
ATOM 1081 C CA . LYS A 1 136 ? -14.101 -27.118 36.178 1.00 52.88 136 LYS A CA 1
ATOM 1082 C C . LYS A 1 136 ? -14.611 -26.405 34.922 1.00 52.88 136 LYS A C 1
ATOM 1084 O O . LYS A 1 136 ? -15.556 -26.840 34.270 1.00 52.88 136 LYS A O 1
ATOM 1089 N N . SER A 1 137 ? -13.928 -25.327 34.566 1.00 53.22 137 SER A N 1
ATOM 1090 C CA . SER A 1 137 ? -14.101 -24.548 33.343 1.00 53.22 137 SER A CA 1
ATOM 1091 C C . SER A 1 137 ? -13.733 -25.352 32.086 1.00 53.22 137 SER A C 1
ATOM 1093 O O . SER A 1 137 ? -12.677 -25.980 32.017 1.00 53.22 137 SER A O 1
ATOM 1095 N N . LYS A 1 138 ? -14.583 -25.298 31.053 1.00 67.38 138 LYS A N 1
ATOM 1096 C CA . LYS A 1 138 ? -14.275 -25.809 29.706 1.00 67.38 138 LYS A CA 1
ATOM 1097 C C . LYS A 1 138 ? -13.678 -24.676 28.865 1.00 67.38 138 LYS A C 1
ATOM 1099 O O . LYS A 1 138 ? -14.358 -23.694 28.585 1.00 67.38 138 LYS A O 1
ATOM 1104 N N . LYS A 1 139 ? -12.410 -24.807 28.460 1.00 65.25 139 LYS A N 1
ATOM 1105 C CA . LYS A 1 139 ? -11.792 -23.970 27.418 1.00 65.25 139 LYS A CA 1
ATOM 1106 C C . LYS A 1 139 ? -12.164 -24.521 26.039 1.00 65.25 139 LYS A C 1
ATOM 1108 O O . LYS A 1 139 ? -11.993 -25.711 25.791 1.00 65.25 139 LYS A O 1
ATOM 1113 N N . LEU A 1 140 ? -12.629 -23.646 25.151 1.00 66.44 140 LEU A N 1
ATOM 1114 C CA . LEU A 1 140 ? -12.759 -23.913 23.718 1.00 66.44 140 LEU A CA 1
ATOM 1115 C C . LEU A 1 140 ? -11.373 -23.824 23.065 1.00 66.44 140 LEU A C 1
ATOM 1117 O O . LEU A 1 140 ? -10.614 -22.890 23.326 1.00 66.44 140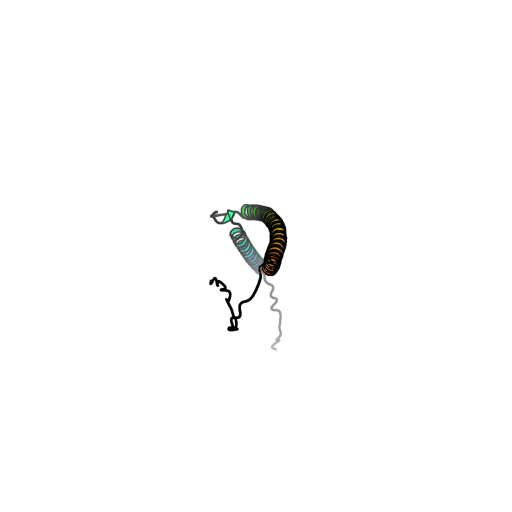 LEU A O 1
ATOM 1121 N N . LYS A 1 141 ? -11.045 -24.815 22.235 1.00 64.31 141 LYS A N 1
ATOM 1122 C CA . LYS A 1 141 ? -9.821 -24.892 21.435 1.00 64.31 141 LYS A CA 1
ATOM 1123 C C . LYS A 1 141 ? -10.235 -24.752 19.971 1.00 64.31 141 LYS A C 1
ATOM 1125 O O . LYS A 1 141 ? -10.896 -25.643 19.451 1.00 64.31 141 LYS A O 1
ATOM 1130 N N . THR A 1 142 ? -9.873 -23.642 19.333 1.00 66.19 142 THR A N 1
ATOM 1131 C CA . THR A 1 142 ? -9.965 -23.488 17.874 1.00 66.19 142 THR A CA 1
ATOM 1132 C C . THR A 1 142 ? -8.658 -23.997 17.274 1.00 66.19 142 THR A C 1
ATOM 1134 O O . THR A 1 142 ? -7.582 -23.584 17.706 1.00 66.19 142 THR A O 1
ATOM 1137 N N . ALA A 1 143 ? -8.760 -24.944 16.345 1.00 58.25 143 ALA A N 1
ATOM 1138 C CA . ALA A 1 143 ? -7.648 -25.532 15.612 1.00 58.25 143 ALA A CA 1
ATOM 1139 C C . ALA A 1 143 ? -7.655 -25.027 14.162 1.00 58.25 143 ALA A C 1
ATOM 1141 O O . ALA A 1 143 ? -8.734 -24.907 13.592 1.00 58.25 143 ALA A O 1
ATOM 1142 N N . HIS A 1 144 ? -6.434 -24.788 13.666 1.00 51.59 144 HIS A N 1
ATOM 1143 C CA . HIS A 1 144 ? -5.958 -24.583 12.289 1.00 51.59 144 HIS A CA 1
ATOM 1144 C C . HIS A 1 144 ? -6.712 -23.634 11.351 1.00 51.59 144 HIS A C 1
ATOM 1146 O O . HIS A 1 144 ? -7.816 -23.974 10.884 1.00 51.59 144 HIS A O 1
#

Mean predicted aligned error: 15.96 Å

Sequence (144 aa):
MLSDEDDRDVDVESDAEKRAHHNALERKRRDHIKDSFSSLRNSVPSLHGEKVASRAQILKKASDYILYMKKKNNSHQQDIHDLKRQNSLLGAQIRTLEKAKKSATFHSELSKCIIESDTESSSDGDEEMVTQPQNKSKKLKTAH

Solvent-accessible surface area (backbone atoms only — not comparable to full-atom values): 9055 Å² total; per-residue (Å²): 134,86,82,79,89,76,88,76,88,68,82,69,70,43,78,63,52,55,50,50,52,50,54,51,53,52,49,54,52,50,50,55,50,52,50,52,52,50,55,51,37,74,70,31,79,92,46,72,83,49,93,77,72,52,72,68,54,44,55,51,53,44,51,52,47,54,55,49,50,53,53,51,51,53,51,52,52,50,52,52,50,54,51,52,52,52,51,51,54,52,52,50,51,51,54,52,51,53,52,52,49,54,50,50,50,50,52,49,53,51,53,50,57,59,55,59,71,77,60,76,84,88,80,89,81,89,84,83,93,80,81,87,88,87,87,81,84,84,81,87,82,89,78,136

Radius of gyration: 41.43 Å; Cα contacts (8 Å, |Δi|>4): 20; chains: 1; bounding box: 111×42×97 Å

pLDDT: mean 81.63, std 19.19, range [43.56, 98.75]

Foldseek 3Di:
DDDDDDDDPVPPVDPVNVVVVVVVVVVVVVVVVVVVLVVLLVVQVVNPPPPDDDSVRSVVSSVVRVVVVVVVVVVVVVVVVVVVVVCVVVVVVVVVVVVVVVVVVVVVVVVVVVVVVPDDDDDDDDDDDDDDDDDDDDDDDDDD

Secondary structure (DSSP, 8-state):
--------------HHHHHHHHHHHHHHHHHHHHHHHHHHHHT-GGGTT-SS--HHHHHHHHHHHHHHHHHHHHHHHHHHHHHHHHHHHHHHHHHHHHHHHHHHHHHHHHHHHHHHTSS-------------------------

InterPro domains:
  IPR002418 Transcription regulator Myc [PR00044] (10-26)
  IPR002418 Transcription regulator Myc [PR00044] (27-42)
  IPR002418 Transcription regulator Myc [PR00044] (52-65)
  IPR011598 Myc-type, basic helix-loop-helix (bHLH) domain [PF00010] (18-69)
  IPR011598 Myc-type, basic helix-loop-helix (bHLH) domain [PS50888] (17-69)
  IPR011598 Myc-type, basic helix-loop-helix (bHLH) domain [SM00353] (23-75)
  IPR036638 Helix-loop-helix DNA-binding domain superfamily [G3DSA:4.10.280.10] (18-97)
  IPR036638 Helix-loop-helix DNA-binding domain superfamily [SSF47459] (15-96)